Protein AF-A0A7X1H0T6-F1 (afdb_monomer)

Solvent-accessible surface area (backbone atoms only — not comparable to full-atom values): 3192 Å² total; per-residue (Å²): 107,74,66,59,53,51,56,56,49,54,71,39,84,87,57,48,72,57,55,54,14,50,77,72,70,37,96,40,48,66,62,35,37,55,54,43,22,74,75,70,77,44,44,59,67,56,45,54,72,66,65,76,122

pLDDT: mean 93.02, std 8.44, range [55.84, 98.25]

Sequence (53 aa):
MRKETALAYLKDPEISICDIALLLGFSEQSAFNHAFKRWTGTTPGKYKKEGLL

Structure (mmCIF, N/CA/C/O backbone):
data_AF-A0A7X1H0T6-F1
#
_entry.id   AF-A0A7X1H0T6-F1
#
loop_
_atom_site.group_PDB
_atom_site.id
_atom_site.type_symbol
_atom_site.label_atom_id
_atom_site.label_alt_id
_atom_site.label_comp_id
_atom_site.label_asym_id
_atom_site.label_entity_id
_atom_site.label_seq_id
_atom_site.pdbx_PDB_ins_code
_atom_site.Cartn_x
_atom_site.Cartn_y
_atom_site.Cartn_z
_atom_site.occupancy
_atom_site.B_iso_or_equiv
_atom_site.auth_seq_id
_atom_site.auth_comp_id
_atom_site.auth_asym_id
_atom_site.auth_atom_id
_atom_site.pdbx_PDB_model_num
ATOM 1 N N . MET A 1 1 ? -3.648 9.046 -11.901 1.00 81.38 1 MET A N 1
ATOM 2 C CA . MET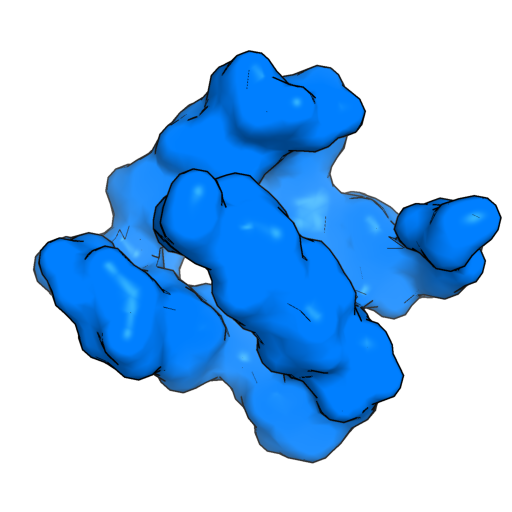 A 1 1 ? -3.822 7.645 -12.340 1.00 81.38 1 MET A CA 1
ATOM 3 C C . MET A 1 1 ? -3.480 6.618 -11.255 1.00 81.38 1 MET A C 1
ATOM 5 O O . MET A 1 1 ? -4.391 5.964 -10.776 1.00 81.38 1 MET A O 1
ATOM 9 N N . ARG A 1 2 ? -2.215 6.467 -10.804 1.00 88.00 2 ARG A N 1
ATOM 10 C CA . ARG A 1 2 ? -1.870 5.431 -9.793 1.00 88.00 2 ARG A CA 1
ATOM 11 C C . ARG A 1 2 ? -2.635 5.570 -8.468 1.00 88.00 2 ARG A C 1
ATOM 13 O O . ARG A 1 2 ? -3.000 4.561 -7.878 1.00 88.00 2 ARG A O 1
ATOM 20 N N . LYS A 1 3 ? -2.896 6.808 -8.024 1.00 94.50 3 LYS A N 1
ATOM 21 C CA . LYS A 1 3 ? -3.682 7.083 -6.814 1.00 94.50 3 LYS A CA 1
ATOM 22 C C . LYS A 1 3 ? -5.124 6.590 -6.956 1.00 94.50 3 LYS A C 1
ATOM 24 O O . LYS A 1 3 ? -5.577 5.857 -6.087 1.00 94.50 3 LYS A O 1
ATOM 29 N N . GLU A 1 4 ? -5.836 6.962 -8.022 1.00 95.88 4 GLU A N 1
ATOM 30 C CA . GLU A 1 4 ? -7.233 6.539 -8.196 1.00 95.88 4 GLU A CA 1
ATOM 31 C C . GLU A 1 4 ? -7.356 5.018 -8.331 1.00 95.88 4 GLU A C 1
ATOM 33 O O . GLU A 1 4 ? -8.221 4.422 -7.697 1.00 95.88 4 GLU A O 1
ATOM 38 N N . THR A 1 5 ? -6.455 4.375 -9.079 1.00 96.19 5 THR A N 1
ATOM 39 C CA . THR A 1 5 ? -6.444 2.912 -9.222 1.00 96.19 5 THR A CA 1
ATOM 40 C C . THR A 1 5 ? -6.177 2.210 -7.886 1.00 96.19 5 THR A C 1
ATOM 42 O O . THR A 1 5 ? -6.859 1.244 -7.560 1.00 96.19 5 THR A O 1
ATOM 45 N N . ALA A 1 6 ? -5.246 2.722 -7.070 1.00 96.31 6 ALA A N 1
ATOM 46 C CA . ALA A 1 6 ? -5.009 2.195 -5.725 1.00 96.31 6 ALA A CA 1
ATOM 47 C C . ALA A 1 6 ? -6.260 2.287 -4.841 1.00 96.31 6 ALA A C 1
ATOM 49 O O . ALA A 1 6 ? -6.594 1.336 -4.141 1.00 96.31 6 ALA A O 1
ATOM 50 N N . LEU A 1 7 ? -6.961 3.425 -4.887 1.00 95.00 7 LEU A N 1
ATOM 51 C CA . LEU A 1 7 ? -8.198 3.624 -4.133 1.00 95.00 7 LEU A CA 1
ATOM 52 C C . LEU A 1 7 ? -9.312 2.692 -4.611 1.00 95.00 7 LEU A C 1
ATOM 54 O O . LEU A 1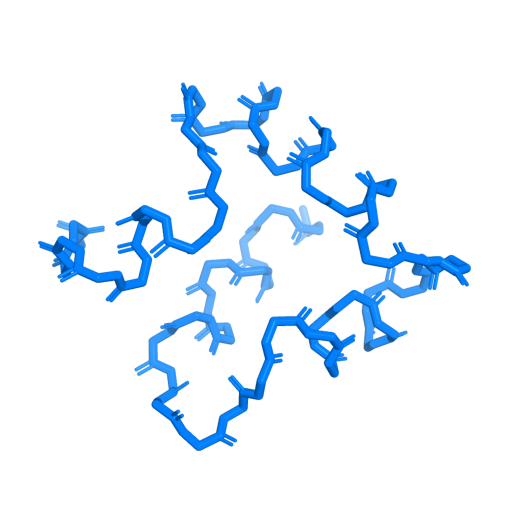 7 ? -10.058 2.195 -3.779 1.00 95.00 7 LEU A O 1
ATOM 58 N N . ALA A 1 8 ? -9.413 2.432 -5.917 1.00 94.31 8 ALA A N 1
ATOM 59 C CA . ALA A 1 8 ? -10.381 1.489 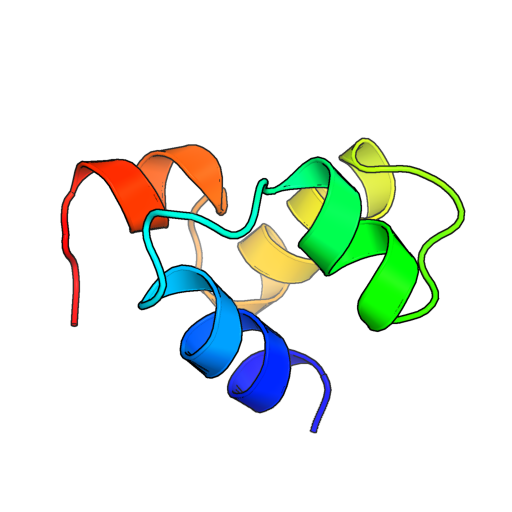-6.468 1.00 94.31 8 ALA A CA 1
ATOM 60 C C . ALA A 1 8 ? -10.117 0.056 -5.984 1.00 94.31 8 ALA A C 1
ATOM 62 O O . ALA A 1 8 ? -11.034 -0.580 -5.472 1.00 94.31 8 ALA A O 1
ATOM 63 N N . TYR A 1 9 ? -8.870 -0.422 -6.060 1.00 95.19 9 TYR A N 1
ATOM 64 C CA . TYR A 1 9 ? -8.533 -1.773 -5.602 1.00 95.19 9 TYR A CA 1
ATOM 65 C C . TYR A 1 9 ? -8.684 -1.958 -4.090 1.00 95.19 9 TYR A C 1
ATOM 67 O O . TYR A 1 9 ? -9.049 -3.039 -3.647 1.00 95.19 9 TYR A O 1
ATOM 75 N N . LEU A 1 10 ? -8.456 -0.919 -3.280 1.00 93.94 10 LEU A N 1
ATOM 76 C CA . LEU A 1 10 ? -8.630 -1.016 -1.825 1.00 93.94 10 LEU A CA 1
ATOM 77 C C . LEU A 1 10 ? -10.091 -1.183 -1.381 1.00 93.94 10 LEU A C 1
ATOM 79 O O . LEU A 1 10 ? -10.312 -1.550 -0.227 1.00 93.94 10 LEU A O 1
ATOM 83 N N . LYS A 1 11 ? -11.069 -0.933 -2.264 1.00 91.50 11 LYS A N 1
ATOM 84 C CA . LYS A 1 11 ? -12.490 -1.213 -1.993 1.00 91.50 11 LYS A CA 1
ATOM 85 C C . LYS A 1 11 ? -12.811 -2.699 -2.049 1.00 91.50 11 LYS A C 1
ATOM 87 O O . LYS A 1 11 ? -13.813 -3.114 -1.478 1.00 91.50 11 LYS A O 1
ATOM 92 N N . ASP A 1 12 ? -11.979 -3.475 -2.733 1.00 91.81 12 ASP A N 1
ATOM 93 C CA . ASP A 1 12 ? -12.140 -4.911 -2.838 1.00 91.81 12 ASP A CA 1
ATOM 94 C C . ASP A 1 12 ? -11.451 -5.597 -1.639 1.00 91.81 12 ASP A C 1
ATOM 96 O O . ASP A 1 12 ? -10.222 -5.513 -1.478 1.00 91.81 12 ASP A O 1
ATOM 100 N N . PRO A 1 13 ? -12.211 -6.244 -0.735 1.00 88.25 13 PRO A N 1
ATOM 101 C CA . PRO A 1 13 ? -11.625 -6.937 0.400 1.00 88.25 13 PRO A CA 1
ATOM 102 C C . PRO A 1 13 ? -10.755 -8.122 -0.032 1.00 88.25 13 PRO A C 1
ATOM 104 O O . PRO A 1 13 ? -9.793 -8.411 0.686 1.00 88.25 13 PRO A O 1
ATOM 107 N N . GLU A 1 14 ? -11.016 -8.733 -1.191 1.00 93.56 14 GLU A N 1
ATOM 108 C CA . GLU A 1 14 ? -10.318 -9.928 -1.679 1.00 93.56 14 GLU A CA 1
ATOM 109 C C . GLU A 1 14 ? -8.919 -9.616 -2.224 1.00 93.56 14 GLU A C 1
ATOM 111 O O . GLU A 1 14 ? -8.029 -10.462 -2.155 1.00 93.56 14 GLU A O 1
ATOM 116 N N . ILE A 1 15 ? -8.671 -8.383 -2.682 1.00 95.00 15 ILE A N 1
ATOM 117 C CA . ILE A 1 15 ? 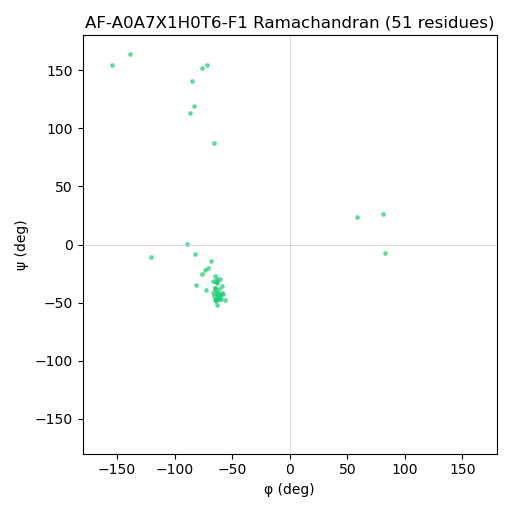-7.35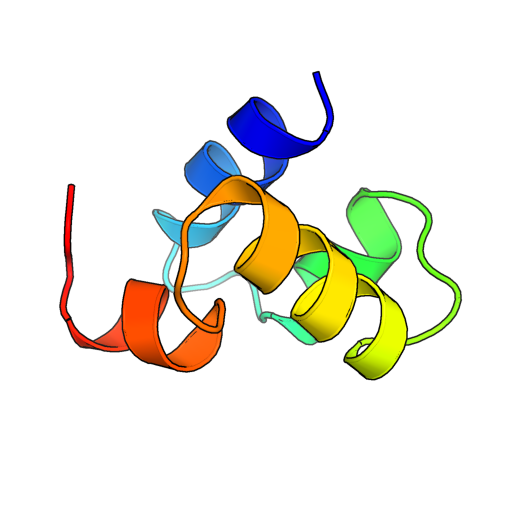0 -7.986 -3.185 1.00 95.00 15 ILE A CA 1
ATOM 118 C C . ILE A 1 15 ? -6.440 -7.593 -2.016 1.00 95.00 15 ILE A C 1
ATOM 120 O O . ILE A 1 15 ? -6.707 -6.641 -1.267 1.00 95.00 15 ILE A O 1
ATOM 124 N N . SER A 1 16 ? -5.323 -8.302 -1.848 1.00 95.94 16 SER A N 1
ATOM 125 C CA . SER A 1 16 ? -4.352 -7.982 -0.802 1.00 95.94 16 SER A CA 1
ATOM 126 C C . SER A 1 16 ? -3.577 -6.698 -1.124 1.00 95.94 16 SER A C 1
ATOM 128 O O . SER A 1 16 ? -3.381 -6.321 -2.276 1.00 95.94 16 SER A O 1
ATOM 130 N N . ILE A 1 17 ? -3.069 -6.013 -0.096 1.00 96.50 17 ILE A N 1
ATOM 131 C CA . ILE A 1 17 ? -2.260 -4.793 -0.284 1.00 96.50 17 ILE A CA 1
ATOM 132 C C . ILE A 1 17 ? -0.963 -5.100 -1.056 1.00 96.50 17 ILE A C 1
ATOM 134 O O . ILE A 1 17 ? -0.466 -4.239 -1.781 1.00 96.50 17 ILE A O 1
ATOM 138 N N . CYS A 1 18 ? -0.428 -6.317 -0.919 1.00 97.56 18 CYS A N 1
ATOM 139 C CA . CYS A 1 18 ? 0.714 -6.787 -1.701 1.00 97.56 18 CYS A CA 1
ATOM 140 C C . CYS A 1 18 ? 0.371 -6.876 -3.190 1.00 97.56 18 CYS A C 1
ATOM 142 O O . CYS A 1 18 ? 1.118 -6.350 -4.012 1.00 97.56 18 CYS A O 1
ATOM 144 N N . ASP A 1 19 ? -0.776 -7.463 -3.532 1.00 97.81 19 ASP A N 1
ATOM 145 C CA . ASP A 1 19 ? -1.206 -7.598 -4.927 1.00 97.81 19 ASP A CA 1
ATOM 146 C C . ASP A 1 19 ? -1.464 -6.229 -5.557 1.00 97.81 19 ASP A C 1
ATOM 148 O O . ASP A 1 19 ? -1.052 -5.979 -6.686 1.00 97.81 19 ASP A O 1
ATOM 152 N N . ILE A 1 20 ? -2.045 -5.290 -4.802 1.00 97.06 20 ILE A N 1
ATOM 153 C 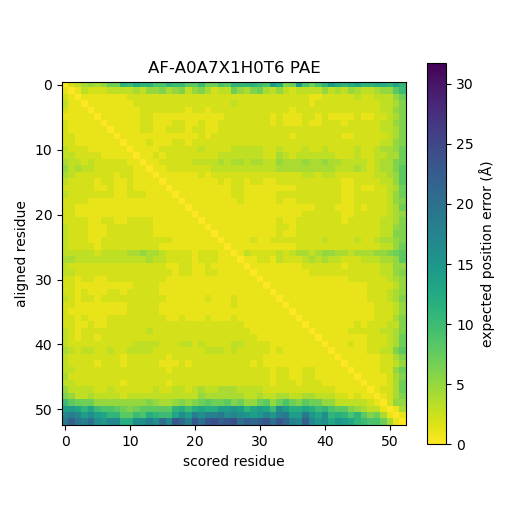CA . ILE A 1 20 ? -2.221 -3.899 -5.251 1.00 97.06 20 ILE A CA 1
ATOM 154 C C . ILE A 1 20 ? -0.872 -3.256 -5.591 1.00 97.06 20 ILE A C 1
ATOM 156 O O . ILE A 1 20 ? -0.763 -2.554 -6.598 1.00 97.06 20 ILE A O 1
ATOM 160 N N . ALA A 1 21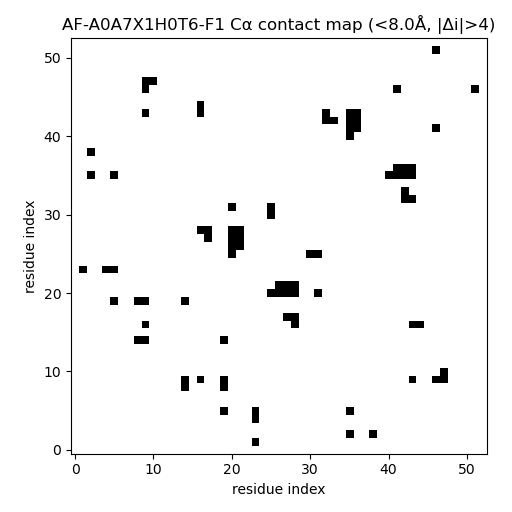 ? 0.164 -3.490 -4.781 1.00 97.75 21 ALA A N 1
ATOM 161 C CA . ALA A 1 21 ? 1.500 -2.968 -5.057 1.00 97.75 21 ALA A CA 1
ATOM 162 C C . ALA A 1 21 ? 2.045 -3.513 -6.389 1.00 97.75 21 ALA A C 1
ATOM 164 O O . ALA A 1 21 ? 2.504 -2.730 -7.225 1.00 97.75 21 ALA A O 1
ATOM 165 N N . LEU A 1 22 ? 1.918 -4.823 -6.616 1.00 97.25 22 LEU A N 1
ATOM 166 C CA . LEU A 1 22 ? 2.358 -5.483 -7.848 1.00 97.25 22 LEU A CA 1
ATOM 167 C C . LEU A 1 22 ? 1.571 -4.994 -9.074 1.00 97.25 22 LEU A C 1
ATOM 169 O O . LEU A 1 22 ? 2.175 -4.602 -10.072 1.00 97.25 22 LEU A O 1
ATOM 173 N N . LEU A 1 23 ? 0.239 -4.922 -8.983 1.00 96.62 23 LEU A N 1
ATOM 174 C CA . LEU A 1 23 ? -0.649 -4.451 -10.057 1.00 96.62 23 LEU A CA 1
ATOM 175 C C . LEU A 1 23 ? -0.363 -3.002 -10.479 1.00 96.62 23 LEU A C 1
ATOM 177 O O . LEU A 1 23 ? -0.578 -2.631 -11.631 1.00 96.62 23 LEU A O 1
ATOM 181 N N . LEU A 1 24 ? 0.124 -2.169 -9.557 1.00 96.56 24 LEU A N 1
ATOM 182 C CA . LEU A 1 24 ? 0.490 -0.775 -9.828 1.00 96.56 24 LEU A CA 1
ATOM 183 C C . LEU A 1 24 ? 1.948 -0.598 -10.283 1.00 96.56 24 LEU A C 1
ATOM 185 O O . LEU A 1 24 ? 2.370 0.536 -10.554 1.00 96.56 24 LEU A O 1
ATOM 189 N N . GLY A 1 25 ? 2.704 -1.695 -10.385 1.00 97.31 25 GLY A N 1
ATOM 190 C CA . GLY A 1 25 ? 4.087 -1.721 -10.852 1.00 97.31 25 GLY A CA 1
ATOM 191 C C . GLY A 1 25 ? 5.120 -1.329 -9.795 1.00 97.31 25 GLY A C 1
ATOM 192 O O . GLY A 1 25 ? 6.175 -0.806 -10.151 1.00 97.31 25 GLY A O 1
ATOM 193 N N . PHE A 1 26 ? 4.829 -1.524 -8.506 1.00 97.38 26 PHE A N 1
ATOM 194 C CA . PHE A 1 26 ? 5.834 -1.407 -7.448 1.00 97.38 26 PHE A CA 1
ATOM 195 C C . PHE A 1 26 ? 6.590 -2.728 -7.285 1.00 97.38 26 PHE A C 1
ATOM 197 O O . PHE A 1 26 ? 5.996 -3.802 -7.317 1.00 97.38 26 PHE A O 1
ATOM 204 N N . SER A 1 27 ? 7.902 -2.642 -7.063 1.00 94.06 27 SER A N 1
ATOM 205 C CA . SER A 1 27 ? 8.765 -3.802 -6.804 1.00 94.06 27 SER A CA 1
ATOM 206 C C . SER A 1 27 ? 8.535 -4.435 -5.429 1.00 94.06 27 SER A C 1
ATOM 208 O O . SER A 1 27 ? 8.908 -5.581 -5.209 1.00 94.06 27 SER A O 1
ATOM 210 N N . GLU A 1 28 ? 7.946 -3.686 -4.496 1.00 95.50 28 GLU A N 1
ATOM 211 C CA . GLU A 1 28 ? 7.691 -4.119 -3.125 1.00 95.50 28 GLU A CA 1
ATOM 212 C C . GLU A 1 28 ? 6.511 -3.357 -2.501 1.00 95.50 28 GLU A C 1
ATOM 214 O O . GLU A 1 28 ? 6.207 -2.212 -2.855 1.00 95.50 28 GLU A O 1
ATOM 219 N N . GLN A 1 29 ? 5.861 -3.982 -1.516 1.00 97.38 29 GLN A N 1
ATOM 220 C CA . GLN A 1 29 ? 4.735 -3.389 -0.790 1.00 97.38 29 GLN A CA 1
ATOM 221 C C . GLN A 1 29 ? 5.140 -2.130 -0.005 1.00 97.38 29 GLN A C 1
ATOM 223 O O . GLN A 1 29 ? 4.344 -1.202 0.128 1.00 97.38 29 GLN A O 1
ATOM 228 N N . SER A 1 30 ? 6.368 -2.064 0.515 1.00 97.75 30 SER A N 1
ATOM 229 C CA . SER A 1 30 ? 6.869 -0.914 1.282 1.00 97.75 30 SER A CA 1
ATOM 230 C C . SER A 1 30 ? 6.901 0.361 0.418 1.00 97.75 30 SER A C 1
ATOM 232 O O . SER A 1 30 ? 6.395 1.405 0.840 1.00 97.75 30 SER A O 1
ATOM 234 N N . ALA A 1 31 ? 7.379 0.265 -0.827 1.00 97.75 31 ALA A N 1
ATOM 235 C CA . ALA A 1 31 ? 7.398 1.357 -1.796 1.00 97.75 31 ALA A CA 1
ATOM 236 C C . ALA A 1 31 ? 5.978 1.850 -2.114 1.00 97.75 31 ALA A C 1
ATOM 238 O O . ALA A 1 31 ? 5.725 3.060 -2.126 1.00 97.75 31 ALA A O 1
ATOM 239 N N . PHE A 1 32 ? 5.029 0.923 -2.282 1.00 98.25 32 PHE A N 1
ATOM 240 C CA . PHE A 1 32 ? 3.615 1.268 -2.420 1.00 98.25 32 PHE A CA 1
ATOM 241 C C . PHE A 1 32 ? 3.068 1.961 -1.166 1.00 98.25 32 PHE A C 1
ATOM 243 O O . PHE A 1 32 ? 2.430 3.005 -1.282 1.00 98.25 32 PHE A O 1
ATOM 250 N N . ASN A 1 33 ? 3.359 1.457 0.036 1.00 98.00 33 ASN A N 1
ATOM 251 C CA . ASN A 1 33 ? 2.906 2.060 1.292 1.00 98.00 33 ASN A CA 1
ATOM 252 C C . ASN A 1 33 ? 3.382 3.515 1.436 1.00 98.00 33 ASN A C 1
ATOM 254 O O . ASN A 1 33 ? 2.599 4.379 1.840 1.00 98.00 33 ASN A O 1
ATOM 258 N N . HIS A 1 34 ? 4.638 3.803 1.083 1.00 98.06 34 HIS A N 1
ATOM 259 C CA . HIS A 1 34 ? 5.187 5.161 1.094 1.00 98.06 34 HIS A CA 1
ATOM 260 C C . HIS A 1 34 ? 4.499 6.071 0.073 1.00 98.06 34 HIS A C 1
ATOM 262 O O . HIS A 1 34 ? 4.087 7.182 0.420 1.00 98.06 34 HIS A O 1
ATOM 268 N N . ALA A 1 35 ? 4.340 5.601 -1.167 1.00 97.88 35 ALA A N 1
ATOM 269 C CA . ALA A 1 35 ? 3.663 6.354 -2.218 1.00 97.88 35 ALA A CA 1
ATOM 270 C C . ALA A 1 35 ? 2.201 6.639 -1.846 1.00 97.88 35 ALA A C 1
ATOM 272 O O . ALA A 1 35 ? 1.763 7.788 -1.895 1.00 97.88 35 ALA A O 1
ATOM 273 N N . PHE A 1 36 ? 1.478 5.621 -1.379 1.00 97.81 36 PHE A N 1
ATOM 274 C CA . PHE A 1 36 ? 0.092 5.733 -0.947 1.00 97.81 36 PHE A CA 1
ATOM 275 C C . PHE A 1 36 ? -0.059 6.725 0.208 1.00 97.81 36 PHE A C 1
ATOM 277 O O . PHE A 1 36 ? -0.884 7.633 0.122 1.00 97.81 36 PHE A O 1
ATOM 284 N N . LYS A 1 37 ? 0.799 6.648 1.235 1.00 97.38 37 LYS A N 1
ATOM 285 C CA . LYS A 1 37 ? 0.796 7.613 2.345 1.00 97.38 37 LYS A CA 1
ATOM 286 C C . LYS A 1 37 ? 1.074 9.038 1.885 1.00 97.38 37 LYS A C 1
ATOM 288 O O . LYS A 1 37 ? 0.431 9.961 2.374 1.00 97.38 37 LYS A O 1
ATOM 293 N N . ARG A 1 38 ? 1.974 9.239 0.919 1.00 97.56 38 ARG A N 1
ATOM 294 C CA . ARG A 1 38 ? 2.201 10.560 0.311 1.00 97.56 38 ARG A CA 1
ATOM 295 C C . ARG A 1 38 ? 0.962 11.073 -0.431 1.00 97.56 38 ARG A C 1
ATOM 297 O O . ARG A 1 38 ? 0.742 12.278 -0.474 1.00 97.56 38 ARG A O 1
ATOM 304 N N . TRP A 1 39 ? 0.160 10.185 -1.015 1.00 95.56 39 TRP A N 1
ATOM 305 C CA . TRP A 1 39 ? -1.043 10.548 -1.765 1.00 95.56 39 TRP A CA 1
ATOM 306 C C . TRP A 1 39 ? -2.271 10.820 -0.896 1.00 95.56 39 TRP A C 1
ATOM 308 O O . TRP A 1 39 ? -3.106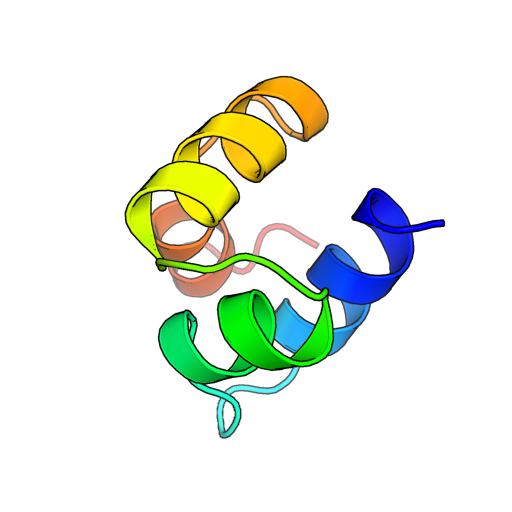 11.638 -1.288 1.00 95.56 39 TRP 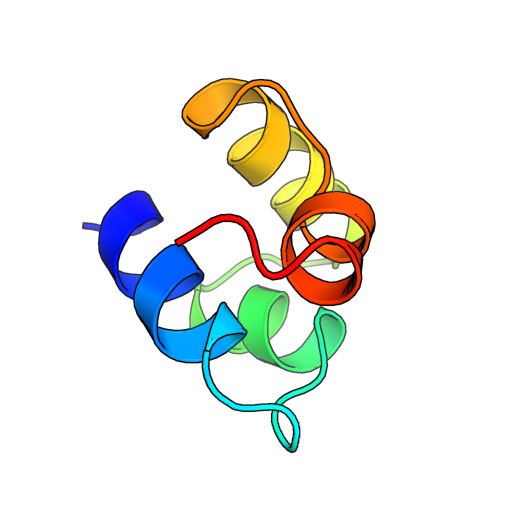A O 1
ATOM 318 N N . THR A 1 40 ? -2.429 10.099 0.214 1.00 94.19 40 THR A N 1
ATOM 319 C CA . THR A 1 40 ? -3.672 10.059 1.011 1.00 94.19 40 THR A CA 1
ATOM 320 C C . THR A 1 40 ? -3.493 10.520 2.456 1.00 94.19 40 THR A C 1
ATOM 322 O O . THR A 1 40 ? -4.478 10.701 3.160 1.00 94.19 40 THR A O 1
ATOM 325 N N . GLY A 1 41 ? -2.253 10.696 2.920 1.00 96.06 41 GLY A N 1
ATOM 326 C CA . GLY A 1 41 ? -1.930 11.024 4.311 1.00 96.06 41 GLY A CA 1
ATOM 327 C C . GLY A 1 41 ? -1.887 9.817 5.257 1.00 96.06 41 GLY A C 1
ATOM 328 O O . GLY A 1 41 ? -1.449 9.958 6.398 1.00 96.06 41 GLY A O 1
ATOM 329 N N . THR A 1 42 ? -2.273 8.618 4.809 1.00 95.44 42 THR A N 1
ATOM 330 C CA . THR A 1 42 ? -2.350 7.409 5.649 1.00 95.44 42 THR A CA 1
ATOM 331 C C . THR A 1 42 ? -1.835 6.162 4.926 1.00 95.44 42 THR A C 1
ATOM 333 O O . THR A 1 42 ? -1.671 6.164 3.713 1.00 95.44 42 THR A O 1
ATOM 336 N N . THR A 1 43 ? -1.537 5.081 5.646 1.00 96.38 43 THR A N 1
ATOM 337 C CA . THR A 1 43 ? -1.103 3.819 5.020 1.00 96.38 43 THR A CA 1
ATOM 338 C C . THR A 1 43 ? -2.296 3.081 4.400 1.00 96.38 43 THR A C 1
ATOM 340 O O . THR A 1 43 ? -3.413 3.197 4.910 1.00 96.38 43 THR A O 1
ATOM 343 N N . PRO A 1 44 ? -2.098 2.274 3.340 1.00 96.25 44 PRO A N 1
ATOM 344 C CA . PRO A 1 44 ? -3.198 1.556 2.691 1.00 96.25 44 PRO A CA 1
ATOM 345 C C . PRO A 1 44 ? -3.870 0.545 3.629 1.00 96.25 44 PRO A C 1
ATOM 347 O O . PRO A 1 44 ? -5.076 0.353 3.550 1.00 96.25 44 PRO A O 1
ATOM 350 N N . GLY A 1 45 ? -3.126 -0.046 4.573 1.00 94.62 45 GLY A N 1
ATOM 351 C CA . GLY A 1 45 ? -3.696 -0.942 5.586 1.00 94.62 45 GLY A CA 1
ATOM 352 C C . GLY A 1 45 ? -4.630 -0.233 6.559 1.00 94.62 45 GLY A C 1
ATOM 353 O O . GLY A 1 45 ? -5.710 -0.742 6.852 1.00 94.62 45 GLY A O 1
ATOM 354 N N . LYS A 1 46 ? -4.254 0.970 7.011 1.00 94.44 46 LYS A N 1
ATOM 355 C CA . LYS A 1 46 ? -5.132 1.800 7.840 1.00 94.44 46 LYS A CA 1
ATOM 356 C C . LYS A 1 46 ? -6.358 2.249 7.042 1.00 94.44 46 LYS A C 1
ATOM 358 O O . LYS A 1 46 ? -7.472 2.088 7.519 1.00 94.44 46 LYS A O 1
ATOM 363 N N . TYR A 1 47 ? -6.154 2.692 5.801 1.00 93.12 47 TYR A N 1
ATOM 364 C CA . TYR A 1 47 ? -7.230 3.076 4.886 1.00 93.12 47 TYR A CA 1
ATOM 365 C C . TYR A 1 47 ? -8.246 1.939 4.660 1.00 93.12 47 TYR A C 1
ATOM 367 O O . TYR A 1 47 ? -9.445 2.150 4.816 1.00 93.12 47 TYR A O 1
ATOM 375 N N . LYS A 1 48 ? -7.769 0.716 4.377 1.00 89.56 48 LYS A N 1
ATOM 376 C CA . LYS A 1 48 ? -8.610 -0.477 4.165 1.00 89.56 48 LYS A CA 1
ATOM 377 C C . LYS A 1 48 ? -9.372 -0.886 5.428 1.00 89.56 48 LYS A C 1
ATOM 379 O O . LYS A 1 48 ? -10.521 -1.298 5.338 1.00 89.56 48 LYS A O 1
ATOM 384 N N . LYS A 1 49 ? -8.751 -0.762 6.607 1.00 88.75 49 LYS A N 1
ATOM 385 C CA . LYS A 1 49 ? -9.374 -1.116 7.893 1.00 88.75 49 LYS A CA 1
ATOM 386 C C . LYS A 1 49 ? -10.450 -0.121 8.330 1.00 88.75 49 LYS A C 1
ATOM 388 O O . LYS A 1 49 ? -11.447 -0.532 8.908 1.00 88.75 49 LYS A O 1
ATOM 393 N N . GLU A 1 50 ? -10.227 1.171 8.106 1.00 83.31 50 GLU A N 1
ATOM 394 C CA . GLU A 1 50 ? -11.135 2.227 8.571 1.00 83.31 50 GLU A CA 1
ATOM 395 C C . GLU A 1 50 ? -12.333 2.440 7.636 1.00 83.31 50 GLU A C 1
ATOM 397 O O . GLU A 1 50 ? -13.245 3.177 7.994 1.00 83.31 50 GLU A O 1
ATOM 402 N N . GLY A 1 51 ? -12.354 1.802 6.456 1.00 68.56 51 GLY A N 1
ATOM 403 C CA . GLY A 1 51 ? -13.450 1.945 5.495 1.00 68.56 51 GLY A CA 1
ATOM 404 C C . GLY A 1 51 ? -13.675 3.395 5.057 1.00 68.56 51 GLY A C 1
ATOM 405 O O . GLY A 1 51 ? -14.788 3.739 4.671 1.00 68.56 51 GLY A O 1
ATOM 406 N N . LEU A 1 52 ? -12.640 4.241 5.159 1.00 61.94 52 LEU A N 1
ATOM 407 C CA . LEU A 1 52 ? -12.678 5.661 4.810 1.00 61.94 52 LEU A CA 1
ATOM 408 C C . LEU A 1 52 ? -12.894 5.799 3.300 1.00 61.94 52 LEU A C 1
ATOM 410 O O . LEU A 1 52 ? -11.935 5.853 2.531 1.00 61.94 52 LEU A O 1
ATOM 414 N N . LEU A 1 53 ? -14.154 5.813 2.881 1.00 55.84 53 LEU A N 1
ATOM 415 C CA . LEU A 1 53 ? -14.589 6.169 1.534 1.00 55.84 53 LEU A CA 1
ATOM 416 C C . LEU A 1 53 ? -14.876 7.665 1.456 1.00 55.84 53 LEU A C 1
ATOM 418 O O . LEU A 1 53 ? -15.616 8.167 2.328 1.00 55.84 53 LEU A O 1
#

Mean predicted aligned error: 2.77 Å

Secondary structure (DSSP, 8-state):
-HHHHHHHHTT-SSS-HHHHHHHTT-SSHHHHHHHHHHHHSS-HHHHHHHT--

Foldseek 3Di:
DLQVQLVVQLVDPPQDLQNNCVVSPHPGSVVVQVVNCVVPVHGSVVCSVVVPD

Radius of gyration: 9.66 Å; Cα contacts (8 Å, |Δi|>4): 44; chains: 1; bounding box: 23×21×21 Å

Nearest PDB structures (foldseek):
  5chh-assembly1_A  TM=9.746E-01  e=1.319E-03  Pseudomonas aeruginosa
  3mkl-assembly1_A  TM=9.489E-01  e=2.122E-03  Escherichia coli K-12
  3mkl-assembly2_B  TM=9.669E-01  e=3.908E-03  Escherichia coli K-12
  3w6v-assembly1_A  TM=8.953E-01  e=2.994E-02  Streptomyces griseus
  4fe7-assembly1_A-2  TM=8.949E-01  e=2.797E-02  Escherichia coli